Protein AF-A0A2W0DSQ8-F1 (afdb_monomer_lite)

Secondary structure (DSSP, 8-state):
-HHHHHHHHHHHGGGHHHHHHHHHHHHTT--HHHHHHTTSS-HHHHHHHHHTS-TTSHHHHHTSSS---HHHHHHHHHHHHHHHHHHHHHHHH-SSPPPPPPPPPPP-PPPPHHHHHHHHHHHHHHHHHHHHHHHHHS--

pLDDT: mean 83.7, std 10.72, range [45.75, 95.38]

Foldseek 3Di:
DVVLVVLLCVQLPPNSVQLQQQLVVPVPPDRVPVCSVVPVDDSVVVNVSSVPGPCPGSSNCVVDPDVDDPVNVVVQVVVQVVLQVVLVVCCVPDPDRDDRDDGDDDDDDPQDPVNVVVVVVVVVVVVVVVVVVVVVVVPD

Structure (mmCIF, N/CA/C/O backbone):
data_AF-A0A2W0DSQ8-F1
#
_entry.id   AF-A0A2W0DSQ8-F1
#
loop_
_atom_site.group_PDB
_atom_site.id
_atom_site.type_symbol
_atom_site.label_atom_id
_atom_site.label_alt_id
_atom_site.label_comp_id
_atom_site.label_asym_id
_atom_site.label_entity_id
_atom_site.label_seq_id
_atom_site.pdbx_PDB_ins_code
_atom_site.Cartn_x
_atom_site.Cartn_y
_atom_site.Cartn_z
_atom_site.occupancy
_atom_site.B_iso_or_equiv
_atom_site.auth_seq_id
_atom_site.auth_comp_id
_atom_site.auth_asym_id
_atom_site.auth_atom_id
_atom_site.pdbx_PDB_model_num
ATOM 1 N N . MET A 1 1 ? -18.255 6.215 26.483 1.00 65.00 1 MET A N 1
ATOM 2 C CA . MET A 1 1 ? -18.147 5.595 25.143 1.00 65.00 1 MET A CA 1
ATOM 3 C C . MET A 1 1 ? -17.942 6.624 24.035 1.00 65.00 1 MET A C 1
ATOM 5 O O . MET A 1 1 ? -17.004 6.435 23.278 1.00 65.00 1 MET A O 1
ATOM 9 N N . GLN A 1 2 ? -18.728 7.709 23.969 1.00 76.94 2 GLN A N 1
ATOM 10 C CA . GLN A 1 2 ? -18.658 8.741 22.910 1.00 76.94 2 GLN A CA 1
ATOM 11 C C . GLN A 1 2 ? -17.234 9.225 22.565 1.00 76.94 2 GLN A C 1
ATOM 13 O O . GLN A 1 2 ? -16.813 9.084 21.426 1.00 76.94 2 GLN A O 1
ATOM 18 N N . VAL A 1 3 ? -16.441 9.637 23.562 1.00 83.50 3 VAL A N 1
ATOM 19 C CA . VAL A 1 3 ? -15.061 10.134 23.354 1.00 83.50 3 VAL A CA 1
ATOM 20 C C . VAL A 1 3 ? -14.130 9.101 22.692 1.00 83.50 3 VAL A C 1
ATOM 22 O O . VAL A 1 3 ? -13.237 9.457 21.930 1.00 83.50 3 VAL A O 1
ATOM 25 N N . ARG A 1 4 ? -14.321 7.802 22.966 1.00 82.38 4 ARG A N 1
ATOM 26 C CA . ARG A 1 4 ? -13.503 6.740 22.353 1.00 82.38 4 ARG A CA 1
ATOM 27 C C . ARG A 1 4 ? -13.918 6.481 20.906 1.00 82.38 4 ARG A C 1
ATOM 29 O O . ARG A 1 4 ? -13.054 6.296 20.061 1.00 82.38 4 ARG A O 1
ATOM 36 N N . ALA A 1 5 ? -15.216 6.511 20.611 1.00 81.12 5 ALA A N 1
ATOM 37 C CA . ALA A 1 5 ? -15.705 6.375 19.240 1.00 81.12 5 ALA A CA 1
ATOM 38 C C . ALA A 1 5 ? -15.229 7.539 18.350 1.00 81.12 5 ALA A C 1
ATOM 40 O O . ALA A 1 5 ? -14.793 7.310 17.226 1.00 81.12 5 ALA A O 1
ATOM 41 N N . GLU A 1 6 ? -15.217 8.766 18.875 1.00 84.44 6 GLU A N 1
ATOM 42 C CA . GLU A 1 6 ? -14.674 9.942 18.178 1.00 84.44 6 GLU A CA 1
ATOM 43 C C . GLU A 1 6 ? -13.164 9.833 17.932 1.00 84.44 6 GLU A C 1
ATOM 45 O O . GLU A 1 6 ? -12.695 10.086 16.827 1.00 84.44 6 GLU A O 1
ATOM 50 N N . ALA A 1 7 ? -12.390 9.394 18.927 1.00 82.88 7 ALA A N 1
ATOM 51 C CA . ALA A 1 7 ? -10.954 9.178 18.752 1.00 82.88 7 ALA A CA 1
ATOM 52 C C . ALA A 1 7 ? -10.641 8.051 17.748 1.00 82.88 7 ALA A C 1
ATOM 54 O O . ALA A 1 7 ? -9.634 8.107 17.047 1.00 82.88 7 ALA A O 1
ATOM 55 N N . MET A 1 8 ? -11.505 7.038 17.659 1.00 84.06 8 MET A N 1
ATOM 56 C CA . MET A 1 8 ? -11.415 5.978 16.655 1.00 84.06 8 MET A CA 1
ATOM 57 C C . MET A 1 8 ? -11.737 6.495 15.247 1.00 84.06 8 MET A C 1
ATOM 59 O O . MET A 1 8 ? -11.029 6.147 14.307 1.00 84.06 8 MET A O 1
ATOM 63 N N . LEU A 1 9 ? -12.752 7.355 15.100 1.00 83.81 9 LEU A N 1
ATOM 64 C CA . LEU A 1 9 ? -13.038 8.076 13.851 1.00 83.81 9 LEU A CA 1
ATOM 65 C C . LEU A 1 9 ? -11.853 8.947 13.425 1.00 83.81 9 LEU A C 1
ATOM 67 O O . LEU A 1 9 ? -11.463 8.911 12.269 1.00 83.81 9 LEU A O 1
ATOM 71 N N . GLN A 1 10 ? -11.220 9.665 14.354 1.00 86.38 10 GLN A N 1
ATOM 72 C CA . GLN A 1 10 ? -10.022 10.454 14.044 1.00 86.38 10 GLN A CA 1
ATOM 73 C C . GLN A 1 10 ? -8.821 9.600 13.621 1.00 86.38 10 GLN A C 1
ATOM 75 O O . GLN A 1 10 ? -7.961 10.085 12.893 1.00 86.38 10 GLN A O 1
ATOM 80 N N . LEU A 1 11 ? -8.721 8.360 14.107 1.00 85.31 11 LEU A N 1
ATOM 81 C CA . LEU A 1 11 ? -7.595 7.479 13.802 1.00 85.31 11 LEU A CA 1
ATOM 82 C C . LEU A 1 11 ? -7.767 6.740 12.470 1.00 85.31 11 LEU A C 1
ATOM 84 O O . LEU A 1 11 ? -6.794 6.586 11.741 1.00 85.31 11 LEU A O 1
ATOM 88 N N . LEU A 1 12 ? -8.974 6.246 12.188 1.00 85.62 12 LEU A N 1
ATOM 89 C CA . LEU A 1 12 ? -9.263 5.425 11.006 1.00 85.62 12 LEU A CA 1
ATOM 90 C C . LEU A 1 12 ? -9.887 6.226 9.852 1.00 85.62 12 LEU A C 1
ATOM 92 O O . LEU A 1 12 ? -9.930 5.729 8.728 1.00 85.62 12 LEU A O 1
ATOM 96 N N . GLY A 1 13 ? -10.371 7.441 10.124 1.00 85.69 13 GLY A N 1
ATOM 97 C CA . GLY A 1 13 ? -11.021 8.312 9.149 1.00 85.69 13 GLY A CA 1
ATOM 98 C C . GLY A 1 13 ? -12.243 7.662 8.503 1.00 85.69 13 GLY A C 1
ATOM 99 O O . GLY A 1 13 ? -12.986 6.911 9.142 1.00 85.69 13 GLY A O 1
ATOM 100 N N . ASP A 1 14 ? -12.399 7.911 7.205 1.00 83.56 14 ASP A N 1
ATOM 101 C CA . ASP A 1 14 ? -13.461 7.337 6.372 1.00 83.56 14 ASP A CA 1
ATOM 102 C C . ASP A 1 14 ? -13.264 5.829 6.113 1.00 83.56 14 ASP A C 1
ATOM 104 O O . ASP A 1 14 ? -14.167 5.135 5.644 1.00 83.56 14 ASP A O 1
ATOM 108 N N . HIS A 1 15 ? -12.108 5.275 6.495 1.00 85.81 15 HIS A N 1
ATOM 109 C CA . HIS A 1 15 ? -11.729 3.881 6.272 1.00 85.81 15 HIS A CA 1
ATOM 110 C C . HIS A 1 15 ? -11.939 2.996 7.512 1.00 85.81 15 HIS A C 1
ATOM 112 O O . HIS A 1 15 ? -11.207 2.025 7.721 1.00 85.81 15 HIS A O 1
ATOM 118 N N . GLN A 1 16 ? -12.963 3.277 8.328 1.00 85.50 16 GLN A N 1
ATOM 119 C CA . GLN A 1 16 ? -13.272 2.480 9.525 1.00 85.50 16 GLN A CA 1
ATOM 120 C C . GLN A 1 16 ? -13.519 0.996 9.233 1.00 85.50 16 GLN A C 1
ATOM 122 O O . GLN A 1 16 ? -12.946 0.148 9.912 1.00 85.50 16 GLN A O 1
ATOM 127 N N . GLY A 1 17 ? -14.338 0.672 8.228 1.00 86.12 17 GLY A N 1
ATOM 128 C CA . GLY A 1 17 ? -14.626 -0.722 7.862 1.00 86.12 17 GLY A CA 1
ATOM 129 C C . GLY A 1 17 ? -13.365 -1.495 7.445 1.00 86.12 17 GLY A C 1
ATOM 130 O O . GLY A 1 17 ? -13.072 -2.543 8.023 1.00 86.12 17 GLY A O 1
ATOM 131 N N . PRO A 1 18 ? -12.569 -0.970 6.494 1.00 89.50 18 PRO A N 1
ATOM 132 C CA . PRO A 1 18 ? -11.279 -1.556 6.133 1.00 89.50 18 PRO A CA 1
ATOM 133 C C . PRO A 1 18 ? -10.279 -1.631 7.298 1.00 89.50 18 PRO A C 1
ATOM 135 O O . PRO A 1 18 ? -9.536 -2.607 7.403 1.00 89.50 18 PRO A O 1
ATOM 138 N N . GLY A 1 19 ? -10.273 -0.632 8.185 1.00 90.56 19 GLY A N 1
ATOM 139 C CA . GLY A 1 19 ? -9.448 -0.598 9.395 1.00 90.56 19 GLY A CA 1
ATOM 140 C C . GLY A 1 19 ? -9.781 -1.712 10.381 1.00 90.56 19 GLY A C 1
ATOM 141 O O . GLY A 1 19 ? -8.879 -2.391 10.868 1.00 90.56 19 GLY A O 1
ATOM 142 N N . ASP A 1 20 ? -11.069 -1.948 10.624 1.00 90.88 20 ASP A N 1
ATOM 143 C CA . ASP A 1 20 ? -11.544 -3.042 11.472 1.00 90.88 20 ASP A CA 1
ATOM 144 C C . ASP A 1 20 ? -11.144 -4.405 10.900 1.00 90.88 20 ASP A C 1
ATOM 146 O O . ASP A 1 20 ? -10.455 -5.187 11.558 1.00 90.88 20 ASP A O 1
ATOM 150 N N . ALA A 1 21 ? -11.455 -4.640 9.623 1.00 91.00 21 ALA A N 1
ATOM 151 C CA . ALA A 1 21 ? -11.089 -5.878 8.943 1.00 91.00 21 ALA A CA 1
ATOM 152 C C . ALA A 1 21 ? -9.574 -6.150 9.009 1.00 91.00 21 ALA A C 1
ATOM 154 O O . ALA A 1 21 ? -9.159 -7.279 9.271 1.00 91.00 21 ALA A O 1
ATOM 155 N N . ALA A 1 22 ? -8.748 -5.115 8.820 1.00 93.06 22 ALA A N 1
ATOM 156 C CA . ALA A 1 22 ? -7.295 -5.215 8.904 1.00 93.06 22 ALA A CA 1
ATOM 157 C C . ALA A 1 22 ? -6.796 -5.549 10.318 1.00 93.06 22 ALA A C 1
ATOM 159 O O . ALA A 1 22 ? -5.895 -6.379 10.473 1.00 93.06 22 ALA A O 1
ATOM 160 N N . LEU A 1 23 ? -7.367 -4.923 11.351 1.00 94.38 23 LEU A N 1
ATOM 161 C CA . LEU A 1 23 ? -7.009 -5.191 12.743 1.00 94.38 23 LEU A CA 1
ATOM 162 C C . LEU A 1 23 ? -7.404 -6.613 13.151 1.00 94.38 23 LEU A C 1
ATOM 164 O O . LEU A 1 23 ? -6.585 -7.322 13.738 1.00 94.38 23 LEU A O 1
ATOM 168 N N . GLN A 1 24 ? -8.613 -7.051 12.793 1.00 92.81 24 GLN A N 1
ATOM 169 C CA . GLN A 1 24 ? -9.082 -8.407 13.077 1.00 92.81 24 GLN A CA 1
ATOM 170 C C . GLN A 1 24 ? -8.243 -9.457 12.347 1.00 92.81 24 GLN A C 1
ATOM 172 O O . GLN A 1 24 ? -7.812 -10.424 12.968 1.00 92.81 24 GLN A O 1
ATOM 177 N N . SER A 1 25 ? -7.946 -9.269 11.057 1.00 94.06 25 SER A N 1
ATOM 178 C CA . SER A 1 25 ? -7.171 -10.256 10.296 1.00 94.06 25 SER A CA 1
ATOM 179 C C . SER A 1 25 ? -5.722 -10.374 10.773 1.00 94.06 25 SER A C 1
ATOM 181 O O . SER A 1 25 ? -5.160 -11.464 10.757 1.00 94.06 25 SER A O 1
ATOM 183 N N . THR A 1 26 ? -5.108 -9.255 11.173 1.00 94.94 26 THR A N 1
ATOM 184 C CA . THR A 1 26 ? -3.680 -9.198 11.537 1.00 94.94 26 THR A CA 1
ATOM 185 C C . THR A 1 26 ? -3.434 -9.680 12.961 1.00 94.94 26 THR A C 1
ATOM 187 O O . THR A 1 26 ? -2.437 -10.349 13.224 1.00 94.94 26 THR A O 1
ATOM 190 N N . TYR A 1 27 ? -4.330 -9.338 13.888 1.00 95.06 27 TYR A N 1
ATOM 191 C CA . TYR A 1 27 ? -4.138 -9.605 15.312 1.00 95.06 27 TYR A CA 1
ATOM 192 C C . TYR A 1 27 ? -4.980 -10.770 15.843 1.00 95.06 27 TYR A C 1
ATOM 194 O O . TYR A 1 27 ? -4.884 -11.069 17.034 1.00 95.06 27 TYR A O 1
ATOM 202 N N . ALA A 1 28 ? -5.749 -11.467 14.997 1.00 91.44 28 ALA A N 1
ATOM 203 C CA . ALA A 1 28 ? -6.481 -12.672 15.389 1.00 91.44 28 ALA A CA 1
ATOM 204 C C . ALA A 1 28 ? -5.580 -13.667 16.158 1.00 91.44 28 ALA A C 1
ATOM 206 O O . ALA A 1 28 ? -4.437 -13.908 15.763 1.00 91.44 28 ALA A O 1
ATOM 207 N N . PRO A 1 29 ? -6.073 -14.267 17.261 1.00 92.69 29 PRO A N 1
ATOM 208 C CA . PRO A 1 29 ? -7.457 -14.244 17.754 1.00 92.69 29 PRO A CA 1
ATOM 209 C C . PRO A 1 29 ? -7.808 -13.039 18.650 1.00 92.69 29 PRO A C 1
ATOM 211 O O . PRO A 1 29 ? -8.885 -13.013 19.243 1.00 92.69 29 PRO A O 1
ATOM 214 N N . ARG A 1 30 ? -6.906 -12.066 18.809 1.00 93.12 30 ARG A N 1
ATOM 215 C CA . ARG A 1 30 ? -7.159 -10.849 19.587 1.00 93.12 30 ARG A CA 1
ATOM 216 C C . ARG A 1 30 ? -8.135 -9.936 18.843 1.00 93.12 30 ARG A C 1
ATOM 218 O O . ARG A 1 30 ? -8.066 -9.834 17.623 1.00 93.12 30 ARG A O 1
ATOM 225 N N . ASP A 1 31 ? -8.970 -9.217 19.593 1.00 93.38 31 ASP A N 1
ATOM 226 C CA . ASP A 1 31 ? -9.840 -8.153 19.077 1.00 93.38 31 ASP A CA 1
ATOM 227 C C . ASP A 1 31 ? -9.409 -6.790 19.661 1.00 93.38 31 ASP A C 1
ATOM 229 O O . ASP A 1 31 ? -9.871 -6.383 20.736 1.00 93.38 31 ASP A O 1
ATOM 233 N N . PRO A 1 32 ? -8.483 -6.077 18.987 1.00 93.88 32 PRO A N 1
ATOM 234 C CA . PRO A 1 32 ? -7.989 -4.785 19.454 1.00 93.88 32 PRO A CA 1
ATOM 235 C C . PRO A 1 32 ? -9.081 -3.718 19.577 1.00 93.88 32 PRO A C 1
ATOM 237 O O . PRO A 1 32 ? -8.994 -2.846 20.445 1.00 93.88 32 PRO A O 1
ATOM 240 N N . LEU A 1 33 ? -10.105 -3.773 18.724 1.00 91.75 33 LEU A N 1
ATOM 241 C CA . LEU A 1 33 ? -11.186 -2.793 18.712 1.00 91.75 33 LEU A CA 1
ATOM 242 C C . LEU A 1 33 ? -12.112 -2.994 19.904 1.00 91.75 33 LEU A C 1
ATOM 244 O O . LEU A 1 33 ? -12.383 -2.033 20.629 1.00 91.75 33 LEU A O 1
ATOM 248 N N . ALA A 1 34 ? -12.514 -4.233 20.190 1.00 92.31 34 ALA A N 1
ATOM 249 C CA . ALA A 1 34 ? -13.259 -4.530 21.407 1.00 92.31 34 ALA A CA 1
ATOM 250 C C . ALA A 1 34 ? -12.455 -4.168 22.661 1.00 92.31 34 ALA A C 1
ATOM 252 O O . ALA A 1 34 ? -13.000 -3.555 23.580 1.00 92.31 34 ALA A O 1
ATOM 253 N N . GLU A 1 35 ? -11.155 -4.474 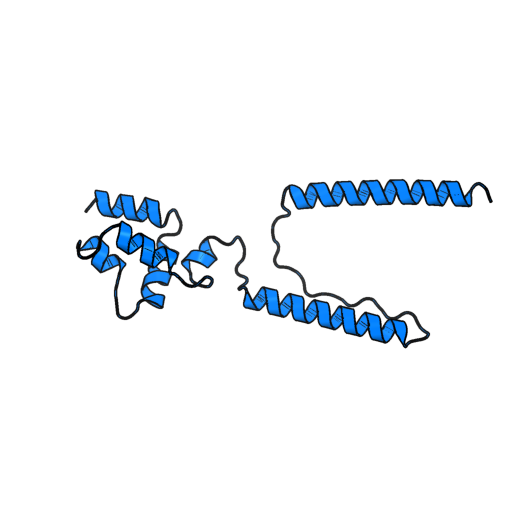22.707 1.00 94.38 35 GLU A N 1
ATOM 254 C CA . GLU A 1 35 ? -10.290 -4.079 23.825 1.00 94.38 35 GLU A CA 1
ATOM 255 C C . GLU A 1 35 ? -10.237 -2.558 24.016 1.00 94.38 35 GLU A C 1
ATOM 257 O O . GLU A 1 35 ? -10.272 -2.071 25.152 1.00 94.38 35 GLU A O 1
ATOM 262 N N . TYR A 1 36 ? -10.179 -1.793 22.925 1.00 93.81 36 TYR A N 1
ATOM 263 C CA . TYR A 1 36 ? -10.194 -0.336 22.977 1.00 93.81 36 TYR A CA 1
ATOM 264 C C . TYR A 1 36 ? -11.545 0.201 23.458 1.00 93.81 36 TYR A C 1
ATOM 266 O O . TYR A 1 36 ? -11.585 1.057 24.346 1.00 93.81 36 TYR A O 1
ATOM 274 N N . LEU A 1 37 ? -12.657 -0.321 22.938 1.00 90.88 37 LEU A N 1
ATOM 275 C CA . LEU A 1 37 ? -14.006 0.094 23.331 1.00 90.88 37 LEU A CA 1
ATOM 276 C C . LEU A 1 37 ? -14.315 -0.255 24.794 1.00 90.88 37 LEU A C 1
ATOM 278 O O . LEU A 1 37 ? -14.943 0.538 25.498 1.00 90.88 37 LEU A O 1
ATOM 282 N N . GLN A 1 38 ? -13.807 -1.390 25.277 1.00 93.19 38 GLN A N 1
ATOM 283 C CA . GLN A 1 38 ? -13.906 -1.823 26.675 1.00 93.19 38 GLN A CA 1
ATOM 284 C C . GLN A 1 38 ? -12.947 -1.085 27.615 1.00 93.19 38 GLN A C 1
ATOM 286 O O . GLN A 1 38 ? -13.033 -1.235 28.831 1.00 93.19 38 GLN A O 1
ATOM 291 N N . GLY A 1 39 ? -12.018 -0.295 27.080 1.00 92.25 39 GLY A N 1
ATOM 292 C CA . GLY A 1 39 ? -11.082 0.475 27.887 1.00 92.25 39 GLY A CA 1
ATOM 293 C C . GLY A 1 39 ? -9.807 -0.243 28.307 1.00 92.25 39 GLY A C 1
ATOM 294 O O . GLY A 1 39 ? -9.024 0.345 29.049 1.00 92.25 39 GLY A O 1
ATOM 295 N N . ARG A 1 40 ? -9.569 -1.461 27.812 1.00 94.81 40 ARG A N 1
ATOM 296 C CA . ARG A 1 40 ? -8.385 -2.272 28.136 1.00 94.81 40 ARG A CA 1
ATOM 297 C C . ARG A 1 40 ? -7.110 -1.737 27.493 1.00 94.81 40 ARG A C 1
ATOM 299 O O . ARG A 1 40 ? -6.037 -1.894 28.064 1.00 94.81 40 ARG A O 1
ATOM 306 N N . ILE A 1 41 ? -7.235 -1.077 26.341 1.00 94.75 41 ILE A N 1
ATOM 307 C CA . ILE A 1 41 ? -6.131 -0.366 25.691 1.00 94.75 41 ILE A CA 1
ATOM 308 C C . ILE A 1 41 ? -6.449 1.120 25.497 1.00 94.75 41 ILE A C 1
ATOM 310 O O . ILE A 1 41 ? -7.606 1.549 25.425 1.00 94.75 41 ILE A O 1
ATOM 314 N N . SER A 1 42 ? -5.394 1.925 25.457 1.00 94.00 42 SER A N 1
ATOM 315 C CA . SER A 1 42 ? -5.432 3.370 25.235 1.00 94.00 42 SER A CA 1
ATOM 316 C C . SER A 1 42 ? -5.424 3.721 23.746 1.00 94.00 42 SER A C 1
ATOM 318 O O . SER A 1 42 ? -5.025 2.917 22.907 1.00 94.00 42 SER A O 1
ATOM 320 N N . THR A 1 43 ? -5.787 4.962 23.411 1.00 93.00 43 THR A N 1
ATOM 321 C CA . THR A 1 43 ? -5.747 5.455 22.022 1.00 93.00 43 THR A CA 1
ATOM 322 C C . THR A 1 43 ? -4.331 5.407 21.439 1.00 93.00 43 THR A C 1
ATOM 324 O O . THR A 1 43 ? -4.163 5.100 20.266 1.00 93.00 43 THR A O 1
ATOM 327 N N . ARG A 1 44 ? -3.293 5.644 22.259 1.00 93.69 44 ARG A N 1
ATOM 328 C CA . ARG A 1 44 ? -1.889 5.530 21.826 1.00 93.69 44 ARG A CA 1
ATOM 329 C C . ARG A 1 44 ? -1.519 4.093 21.466 1.00 93.69 44 ARG A C 1
ATOM 331 O O . ARG A 1 44 ? -0.845 3.877 20.472 1.00 93.69 44 ARG A O 1
ATOM 338 N N . GLN A 1 45 ? -1.987 3.119 22.247 1.00 95.19 45 GLN A N 1
ATOM 339 C CA . GLN A 1 45 ? -1.774 1.703 21.940 1.00 95.19 45 GLN A CA 1
ATOM 340 C C . GLN A 1 45 ? -2.525 1.287 20.676 1.00 95.19 45 GLN A C 1
ATOM 342 O O . GLN A 1 45 ? -1.953 0.587 19.852 1.00 95.19 45 GLN A O 1
ATOM 347 N N . LEU A 1 46 ? -3.769 1.748 20.497 1.00 94.06 46 LEU A N 1
ATOM 348 C CA . LEU A 1 46 ? -4.516 1.488 19.266 1.00 94.06 46 LEU A CA 1
ATOM 349 C C . LEU A 1 46 ? -3.800 2.085 18.044 1.00 94.06 46 LEU A C 1
ATOM 351 O O . LEU A 1 46 ? -3.666 1.400 17.038 1.00 94.06 46 LEU A O 1
ATOM 355 N N . ARG A 1 47 ? -3.271 3.312 18.151 1.00 93.75 47 ARG A N 1
ATOM 356 C CA . ARG A 1 47 ? -2.478 3.942 17.085 1.00 93.75 47 ARG A CA 1
ATOM 357 C C . ARG A 1 47 ? -1.276 3.089 16.678 1.00 93.75 47 ARG A C 1
ATOM 359 O O . ARG A 1 47 ? -1.110 2.839 15.495 1.00 93.75 47 ARG A O 1
ATOM 366 N N . VAL A 1 48 ? -0.497 2.594 17.640 1.00 95.38 48 VAL A N 1
ATOM 367 C CA . VAL A 1 48 ? 0.664 1.731 17.351 1.00 95.38 48 VAL A CA 1
ATOM 368 C C . VAL A 1 48 ? 0.253 0.451 16.613 1.00 95.38 48 VAL A C 1
ATOM 370 O O . VAL A 1 48 ? 0.974 -0.006 15.733 1.00 95.38 48 VAL A O 1
ATOM 373 N N . LEU A 1 49 ? -0.908 -0.125 16.939 1.00 95.00 49 LEU A N 1
ATOM 374 C CA . LEU A 1 49 ? -1.419 -1.302 16.226 1.00 95.00 49 LEU A CA 1
ATOM 375 C C . LEU A 1 49 ? -1.847 -0.968 14.792 1.00 95.00 49 LEU A C 1
ATOM 377 O O . LEU A 1 49 ? -1.614 -1.765 13.893 1.00 95.00 49 LEU A O 1
ATOM 381 N N . VAL A 1 50 ? -2.442 0.205 14.566 1.00 92.00 50 VAL A N 1
ATOM 382 C CA . VAL A 1 50 ? -2.802 0.667 13.215 1.00 92.00 50 VAL A CA 1
ATOM 383 C C . VAL A 1 50 ? -1.551 0.956 12.381 1.00 92.00 50 VAL A C 1
ATOM 385 O O . VAL A 1 50 ? -1.464 0.522 11.237 1.00 92.00 50 VAL A O 1
ATOM 388 N N . GLU A 1 51 ? -0.550 1.622 12.957 1.00 90.81 51 GLU A N 1
ATOM 389 C CA . GLU A 1 51 ? 0.740 1.888 12.302 1.00 90.81 51 GLU A CA 1
ATOM 390 C C . GLU A 1 51 ? 1.509 0.595 11.987 1.00 90.81 51 GLU A C 1
ATOM 392 O O . GLU A 1 51 ? 2.227 0.525 10.994 1.00 90.81 51 GLU A O 1
ATOM 397 N N . GLY A 1 52 ? 1.336 -0.443 12.810 1.00 91.88 52 GLY A N 1
ATOM 398 C CA . GLY A 1 52 ? 1.929 -1.764 12.611 1.00 91.88 52 GLY A CA 1
ATOM 399 C C . GLY A 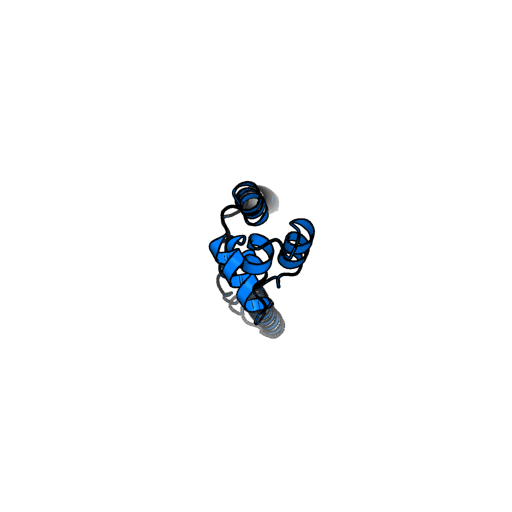1 52 ? 1.189 -2.666 11.618 1.00 91.88 52 GLY A C 1
ATOM 400 O O . GLY A 1 52 ? 1.591 -3.821 11.457 1.00 91.88 52 GLY A O 1
ATOM 401 N N . LEU A 1 53 ? 0.113 -2.195 10.977 1.00 91.31 53 LEU A N 1
ATOM 402 C CA . LEU A 1 53 ? -0.604 -2.987 9.980 1.00 91.31 53 LEU A CA 1
ATOM 403 C C . LEU A 1 53 ? 0.279 -3.252 8.747 1.00 91.31 53 LEU A C 1
ATOM 405 O O . LEU A 1 53 ? 0.949 -2.334 8.268 1.00 91.31 53 LEU A O 1
ATOM 409 N N . PRO A 1 54 ? 0.243 -4.472 8.173 1.00 89.75 54 PRO A N 1
ATOM 410 C CA . PRO A 1 54 ? 0.948 -4.777 6.931 1.00 89.75 54 PRO A CA 1
ATOM 411 C C . PRO A 1 54 ? 0.542 -3.820 5.809 1.00 89.75 54 PRO A C 1
ATOM 413 O O . PRO A 1 54 ? -0.639 -3.494 5.692 1.00 89.75 54 PRO A O 1
ATOM 416 N N . THR A 1 55 ? 1.476 -3.441 4.937 1.00 83.50 55 THR A N 1
ATOM 417 C CA . THR A 1 55 ? 1.228 -2.524 3.803 1.00 83.50 55 THR A CA 1
ATOM 418 C C . THR A 1 55 ? 0.143 -3.024 2.839 1.00 83.50 55 THR A C 1
ATOM 420 O O . THR A 1 55 ? -0.542 -2.225 2.206 1.00 83.50 55 THR A O 1
ATOM 423 N N . ASP A 1 56 ? -0.087 -4.340 2.778 1.00 81.50 56 ASP A N 1
ATOM 424 C CA . ASP A 1 56 ? -1.194 -4.982 2.047 1.00 81.50 56 ASP A CA 1
ATOM 425 C C . ASP A 1 56 ? -2.403 -5.322 2.946 1.00 81.50 56 ASP A C 1
ATOM 427 O O . ASP A 1 56 ? -3.162 -6.261 2.709 1.00 81.50 56 ASP A O 1
ATOM 431 N N . SER A 1 57 ? -2.607 -4.602 4.043 1.00 88.00 57 SER A N 1
ATOM 432 C CA . SER A 1 57 ? -3.836 -4.735 4.828 1.00 88.00 57 SER A CA 1
ATOM 433 C C . SER A 1 57 ? -5.007 -4.033 4.135 1.00 88.00 57 SER A C 1
ATOM 435 O O . SER A 1 57 ? -4.824 -3.140 3.306 1.00 88.00 57 SER A O 1
ATOM 437 N N . ALA A 1 58 ? -6.239 -4.416 4.488 1.00 86.75 58 ALA A N 1
ATOM 438 C CA . ALA A 1 58 ? -7.439 -3.775 3.947 1.00 86.75 58 ALA A CA 1
ATOM 439 C C . ALA A 1 58 ? -7.447 -2.255 4.197 1.00 86.75 58 ALA A C 1
ATOM 441 O O . ALA A 1 58 ? -7.871 -1.500 3.329 1.00 86.75 58 ALA A O 1
ATOM 442 N N . PHE A 1 59 ? -6.905 -1.814 5.336 1.00 88.38 59 PHE A N 1
ATOM 443 C CA . PHE A 1 59 ? -6.749 -0.405 5.687 1.00 88.38 59 PHE A CA 1
ATOM 444 C C . PHE A 1 59 ? -5.856 0.355 4.699 1.00 88.38 59 PHE A C 1
ATOM 446 O O . PHE A 1 59 ? -6.268 1.381 4.164 1.00 88.38 59 PHE A O 1
ATOM 453 N N . HIS A 1 60 ? -4.662 -0.169 4.411 1.00 83.69 60 HIS A N 1
ATOM 454 C CA . HIS A 1 60 ? -3.718 0.462 3.481 1.00 83.69 60 HIS A CA 1
ATOM 455 C C . HIS A 1 60 ? -4.159 0.353 2.018 1.00 83.69 60 HIS A C 1
ATOM 457 O O . HIS A 1 60 ? -3.849 1.232 1.221 1.00 83.69 60 HIS A O 1
ATOM 463 N N . ARG A 1 61 ? -4.920 -0.685 1.649 1.00 80.19 61 ARG A N 1
ATOM 464 C CA . ARG A 1 61 ? -5.567 -0.752 0.327 1.00 80.19 61 ARG A CA 1
ATOM 465 C C . ARG A 1 61 ? -6.656 0.300 0.160 1.00 80.19 61 ARG A C 1
ATOM 467 O O . ARG A 1 61 ? -6.757 0.881 -0.904 1.00 80.19 61 ARG A O 1
ATOM 474 N N . ALA A 1 62 ? -7.431 0.578 1.206 1.00 83.62 62 ALA A N 1
ATOM 475 C CA . ALA A 1 62 ? -8.489 1.583 1.133 1.00 83.62 62 ALA A CA 1
ATOM 476 C C . ALA A 1 62 ? -7.959 3.020 0.967 1.00 83.62 62 ALA A C 1
ATOM 478 O O . ALA A 1 62 ? -8.697 3.870 0.485 1.00 83.62 62 ALA A O 1
ATOM 479 N N . HIS A 1 63 ? -6.701 3.271 1.347 1.00 78.00 63 HIS A N 1
ATOM 480 C CA . HIS A 1 63 ? -6.005 4.543 1.116 1.00 78.00 63 HIS A CA 1
ATOM 481 C C . HIS A 1 63 ? -5.288 4.612 -0.238 1.00 78.00 63 HIS A C 1
ATOM 483 O O . HIS A 1 63 ? -4.750 5.659 -0.585 1.00 78.00 63 HIS A O 1
ATOM 489 N N . ARG A 1 64 ? -5.218 3.503 -0.984 1.00 74.06 64 ARG A N 1
ATOM 490 C CA . ARG A 1 64 ? -4.672 3.504 -2.338 1.00 74.06 64 ARG A CA 1
ATOM 491 C C . ARG A 1 64 ? -5.789 3.816 -3.321 1.00 74.06 64 ARG A C 1
ATOM 493 O O . ARG A 1 64 ? -6.860 3.225 -3.251 1.00 74.06 64 ARG A O 1
ATOM 500 N N . ASP A 1 65 ? -5.470 4.623 -4.324 1.00 67.94 65 ASP A N 1
ATOM 501 C CA . ASP A 1 65 ? -6.348 4.860 -5.478 1.00 67.94 65 ASP A CA 1
ATOM 502 C C . ASP A 1 65 ? -6.415 3.651 -6.436 1.00 67.94 65 ASP A C 1
ATOM 504 O O . ASP A 1 65 ? -6.992 3.724 -7.519 1.00 67.94 65 ASP A O 1
ATOM 508 N N . THR A 1 66 ? -5.793 2.524 -6.070 1.00 71.19 66 THR A N 1
ATOM 509 C CA . THR A 1 66 ? -5.678 1.323 -6.899 1.00 71.19 66 THR A CA 1
ATOM 510 C C . THR A 1 66 ? -5.770 0.047 -6.069 1.00 71.19 66 THR A C 1
ATOM 512 O O . THR A 1 66 ? -5.191 -0.062 -4.987 1.00 71.19 66 THR A O 1
ATOM 515 N N . ASP A 1 67 ? -6.442 -0.959 -6.630 1.00 73.31 67 ASP A N 1
ATOM 516 C CA . ASP A 1 67 ? -6.555 -2.304 -6.056 1.00 73.31 67 ASP A CA 1
ATOM 517 C C . ASP A 1 67 ? -5.279 -3.147 -6.228 1.00 73.31 67 ASP A C 1
ATOM 519 O O . ASP A 1 67 ? -5.190 -4.261 -5.704 1.00 73.31 67 ASP A O 1
ATOM 523 N N . TRP A 1 68 ? -4.289 -2.646 -6.975 1.00 77.06 68 TRP A N 1
ATOM 524 C CA . TRP A 1 68 ? -3.045 -3.369 -7.217 1.00 77.06 68 TRP A CA 1
ATOM 525 C C . TRP A 1 68 ? -2.196 -3.459 -5.955 1.00 77.06 68 TRP A C 1
ATOM 527 O O . TRP A 1 68 ? -1.876 -2.459 -5.301 1.00 77.06 68 TRP A O 1
ATOM 537 N N . ARG A 1 69 ? -1.766 -4.682 -5.655 1.00 77.50 69 ARG A N 1
ATOM 538 C CA . ARG A 1 69 ? -0.793 -4.964 -4.607 1.00 77.50 69 ARG A CA 1
ATOM 539 C C . ARG A 1 69 ? 0.607 -4.652 -5.102 1.00 77.50 69 ARG A C 1
A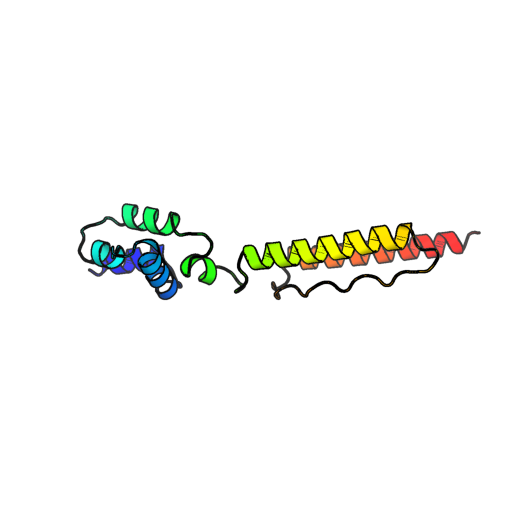TOM 541 O O . ARG A 1 69 ? 0.886 -4.656 -6.298 1.00 77.50 69 ARG A O 1
ATOM 548 N N . ASP A 1 70 ? 1.530 -4.485 -4.168 1.00 78.06 70 ASP A N 1
ATOM 549 C CA . ASP A 1 70 ? 2.939 -4.236 -4.482 1.00 78.06 70 ASP A CA 1
ATOM 550 C C . ASP A 1 70 ? 3.525 -5.398 -5.306 1.00 78.06 70 ASP A C 1
ATOM 552 O O . ASP A 1 70 ? 4.316 -5.190 -6.222 1.00 78.06 70 ASP A O 1
ATOM 556 N N . SER A 1 71 ? 3.065 -6.629 -5.055 1.00 81.75 71 SER A N 1
ATOM 557 C CA . SER A 1 71 ? 3.402 -7.795 -5.877 1.00 81.75 71 SER A CA 1
ATOM 558 C C . SER A 1 71 ? 2.929 -7.663 -7.322 1.00 81.75 71 SER A C 1
ATOM 560 O O . SER A 1 71 ? 3.621 -8.114 -8.229 1.00 81.75 71 SER A O 1
ATOM 562 N N . ASP A 1 72 ? 1.765 -7.057 -7.548 1.00 85.38 72 ASP A N 1
ATOM 563 C CA . ASP A 1 72 ? 1.193 -6.896 -8.886 1.00 85.38 72 ASP A CA 1
ATOM 564 C C . ASP A 1 72 ? 2.017 -5.882 -9.684 1.00 85.38 72 ASP A C 1
ATOM 566 O O . ASP A 1 72 ? 2.384 -6.146 -10.831 1.00 85.38 72 ASP A O 1
ATOM 570 N N . TRP A 1 73 ? 2.420 -4.787 -9.029 1.00 84.00 73 TRP A N 1
ATOM 571 C CA . TRP A 1 73 ? 3.368 -3.813 -9.569 1.00 84.00 73 TRP A CA 1
ATOM 572 C C . TRP A 1 73 ? 4.711 -4.451 -9.926 1.00 84.00 73 TRP A C 1
ATOM 574 O O . TRP A 1 73 ? 5.140 -4.381 -11.078 1.00 84.00 73 TRP A O 1
ATOM 584 N N . ILE A 1 74 ? 5.337 -5.158 -8.980 1.00 87.25 74 ILE A N 1
ATOM 585 C CA . ILE A 1 74 ? 6.636 -5.815 -9.192 1.00 87.25 74 ILE A CA 1
ATOM 586 C C . ILE A 1 74 ? 6.564 -6.832 -10.335 1.00 87.25 74 ILE A C 1
ATOM 588 O O . ILE A 1 74 ? 7.471 -6.900 -11.169 1.00 87.25 74 ILE A O 1
ATOM 592 N N . ASN A 1 75 ? 5.494 -7.627 -10.395 1.00 89.62 75 ASN A N 1
ATOM 593 C CA . ASN A 1 75 ? 5.310 -8.631 -11.439 1.00 89.62 75 ASN A CA 1
ATOM 594 C C . ASN A 1 75 ? 5.165 -7.985 -12.820 1.00 89.62 75 ASN A C 1
ATOM 596 O O . ASN A 1 75 ? 5.774 -8.451 -13.790 1.00 89.62 75 ASN A O 1
ATOM 600 N N . ARG A 1 76 ? 4.389 -6.901 -12.918 1.00 88.81 76 ARG A N 1
ATOM 601 C CA . ARG A 1 76 ? 4.210 -6.152 -14.164 1.00 88.81 76 ARG A CA 1
ATOM 602 C C . ARG A 1 76 ? 5.518 -5.516 -14.633 1.00 88.81 76 ARG A C 1
ATOM 604 O O . ARG A 1 76 ? 5.863 -5.654 -15.811 1.00 88.81 76 ARG A O 1
ATOM 611 N N . ASP A 1 77 ? 6.255 -4.870 -13.737 1.00 89.88 77 ASP A N 1
ATOM 612 C CA . ASP A 1 77 ? 7.522 -4.213 -14.068 1.00 89.88 77 ASP A CA 1
ATOM 613 C C . ASP A 1 77 ? 8.576 -5.232 -14.484 1.00 89.88 77 ASP A C 1
ATOM 615 O O . ASP A 1 77 ? 9.211 -5.082 -15.528 1.00 89.88 77 ASP A O 1
ATOM 619 N N . SER A 1 78 ? 8.689 -6.338 -13.745 1.00 92.88 78 SER A N 1
ATOM 620 C CA . SER A 1 78 ? 9.583 -7.443 -14.097 1.00 92.88 78 SER A CA 1
ATOM 621 C C . SER A 1 78 ? 9.257 -8.004 -15.483 1.00 92.88 78 SER A C 1
ATOM 623 O O . SER A 1 78 ? 10.158 -8.207 -16.299 1.00 92.88 78 SER A O 1
ATOM 625 N N . ASN A 1 79 ? 7.972 -8.210 -15.796 1.00 92.50 79 ASN A N 1
ATOM 626 C CA . ASN A 1 79 ? 7.550 -8.660 -17.123 1.00 92.50 79 ASN A CA 1
ATOM 627 C C . ASN A 1 79 ? 7.930 -7.653 -18.219 1.00 92.50 79 ASN A C 1
ATOM 629 O O . ASN A 1 79 ? 8.453 -8.042 -19.264 1.00 92.50 79 ASN A O 1
ATOM 633 N N . SER A 1 80 ? 7.702 -6.366 -17.962 1.00 91.62 80 SER A N 1
ATOM 634 C CA . SER A 1 80 ? 7.988 -5.278 -18.898 1.00 91.62 80 SER A CA 1
ATOM 635 C C . SER A 1 80 ? 9.487 -5.155 -19.176 1.00 91.62 80 SER A C 1
ATOM 637 O O . SER A 1 80 ? 9.899 -5.139 -20.337 1.00 91.62 80 SER A O 1
ATOM 639 N N . ILE A 1 81 ? 10.319 -5.173 -18.131 1.00 92.62 81 ILE A N 1
ATOM 640 C CA . ILE A 1 81 ? 11.782 -5.119 -18.241 1.00 92.62 81 ILE A CA 1
ATOM 641 C C . ILE A 1 81 ? 12.308 -6.321 -19.026 1.00 92.62 81 ILE A C 1
ATOM 643 O O . ILE A 1 81 ? 13.119 -6.149 -19.934 1.00 92.62 81 ILE A O 1
ATOM 647 N N . LEU A 1 82 ? 11.825 -7.534 -18.739 1.00 95.25 82 LEU A N 1
ATOM 648 C CA . LEU A 1 82 ? 12.252 -8.734 -19.464 1.00 95.25 82 LEU A CA 1
ATOM 649 C C . LEU A 1 82 ? 11.891 -8.671 -20.954 1.00 95.25 82 LEU A C 1
ATOM 651 O O . LEU A 1 82 ? 12.709 -9.049 -21.794 1.00 95.25 82 LEU A O 1
ATOM 655 N N . ARG A 1 83 ? 10.704 -8.158 -21.303 1.00 93.31 83 ARG A N 1
ATOM 656 C CA . ARG A 1 83 ? 10.299 -7.953 -22.704 1.00 93.31 83 ARG A CA 1
ATOM 657 C C . ARG A 1 83 ? 11.195 -6.942 -23.414 1.00 93.31 83 ARG A C 1
ATOM 659 O O . ARG A 1 83 ? 11.612 -7.194 -24.542 1.00 93.31 83 ARG A O 1
ATOM 666 N N . VAL A 1 84 ? 11.518 -5.830 -22.753 1.00 93.44 84 VAL A N 1
ATOM 667 C CA . VAL A 1 84 ? 12.426 -4.808 -23.294 1.00 93.44 84 VAL A CA 1
ATOM 668 C C . VAL A 1 84 ? 13.841 -5.360 -23.453 1.00 93.44 84 VAL A C 1
ATOM 670 O O . VAL A 1 84 ? 14.444 -5.168 -24.503 1.00 93.44 84 VAL A O 1
ATOM 673 N N . LEU A 1 85 ? 14.366 -6.093 -22.469 1.00 94.81 85 LEU A N 1
ATOM 674 C CA . LEU A 1 85 ? 15.685 -6.726 -22.560 1.00 94.81 85 LEU A CA 1
ATOM 675 C C . LEU A 1 85 ? 15.752 -7.727 -23.715 1.00 94.81 85 LEU A C 1
ATOM 677 O O . LEU A 1 85 ? 16.700 -7.691 -24.499 1.00 94.81 85 LEU A O 1
ATOM 681 N N . LEU A 1 86 ? 14.735 -8.583 -23.859 1.00 93.56 86 LEU A N 1
ATOM 682 C CA . LEU A 1 86 ? 14.653 -9.532 -24.967 1.00 93.56 86 LEU A CA 1
ATOM 683 C C . LEU A 1 86 ? 14.622 -8.806 -26.315 1.00 93.56 86 LEU A C 1
ATOM 685 O O . LEU A 1 86 ? 15.360 -9.179 -27.224 1.00 93.56 86 LEU A O 1
ATOM 689 N N . TYR A 1 87 ? 13.819 -7.747 -26.421 1.00 93.31 87 TYR A N 1
ATOM 690 C CA . TYR A 1 87 ? 13.766 -6.899 -27.606 1.00 93.31 87 TYR A CA 1
ATOM 691 C C . TYR A 1 87 ? 15.123 -6.267 -27.928 1.00 93.31 87 TYR A C 1
ATOM 693 O O . TYR A 1 87 ? 15.553 -6.314 -29.077 1.00 93.31 87 TYR A O 1
ATOM 701 N N . THR A 1 88 ? 15.824 -5.721 -26.934 1.00 93.00 88 THR A N 1
ATOM 702 C CA . THR A 1 88 ? 17.142 -5.100 -27.118 1.00 93.00 88 THR A CA 1
ATOM 703 C C . THR A 1 88 ? 18.166 -6.117 -27.615 1.00 93.00 88 THR A C 1
ATOM 705 O O . THR A 1 88 ? 18.878 -5.852 -28.582 1.00 93.00 88 THR A O 1
ATOM 708 N N . VAL A 1 89 ? 18.205 -7.310 -27.012 1.00 94.81 89 VAL A N 1
ATOM 709 C CA . VAL A 1 89 ? 19.106 -8.392 -27.437 1.00 94.81 89 VAL A CA 1
ATOM 710 C C . VAL A 1 89 ? 18.768 -8.867 -28.852 1.00 94.81 89 VAL A C 1
ATOM 712 O O . VAL A 1 89 ? 19.661 -8.987 -29.687 1.00 94.81 89 VAL A O 1
ATOM 715 N N . GLN A 1 90 ? 17.491 -9.101 -29.160 1.00 92.50 90 GLN A N 1
ATOM 716 C CA . GLN A 1 90 ? 17.064 -9.522 -30.498 1.00 92.50 90 GLN A CA 1
ATOM 717 C C . GLN A 1 90 ? 17.361 -8.457 -31.554 1.00 92.50 90 GLN A C 1
ATOM 719 O O . GLN A 1 90 ? 17.854 -8.785 -32.630 1.00 92.50 90 GLN A O 1
ATOM 724 N N . SER A 1 91 ? 17.117 -7.187 -31.239 1.00 90.69 91 SER A N 1
ATOM 725 C CA . SER A 1 91 ? 17.403 -6.067 -32.136 1.00 90.69 91 SER A CA 1
ATOM 726 C C . SER A 1 91 ? 18.899 -5.935 -32.408 1.00 90.69 91 SER A C 1
ATOM 728 O O . SER A 1 91 ? 19.284 -5.705 -33.547 1.00 90.69 91 SER A O 1
ATOM 730 N N . ALA A 1 92 ? 19.748 -6.147 -31.397 1.00 91.88 92 ALA A N 1
ATOM 731 C CA . ALA A 1 92 ? 21.201 -6.113 -31.557 1.00 91.88 92 ALA A CA 1
ATOM 732 C C . ALA A 1 92 ? 21.748 -7.287 -32.389 1.00 91.88 92 ALA A C 1
ATOM 734 O O . ALA A 1 92 ? 22.751 -7.139 -33.085 1.00 91.88 92 ALA A O 1
ATOM 735 N N . LEU A 1 93 ? 21.116 -8.462 -32.306 1.00 93.06 93 LEU A N 1
ATOM 736 C CA . LEU A 1 93 ? 21.575 -9.674 -32.990 1.00 93.06 93 LEU A CA 1
ATOM 737 C C . LEU A 1 93 ? 20.972 -9.859 -34.386 1.00 93.06 93 LEU A C 1
ATOM 739 O O . LEU A 1 93 ? 21.548 -10.562 -35.219 1.00 93.06 93 LEU A O 1
ATOM 743 N N . SER A 1 94 ? 19.802 -9.282 -34.648 1.00 87.44 94 SER A N 1
ATOM 744 C CA . SER A 1 94 ? 19.105 -9.468 -35.916 1.00 87.44 94 SER A CA 1
ATOM 745 C C . SER A 1 94 ? 19.508 -8.412 -36.948 1.00 87.44 94 SER A C 1
ATOM 747 O O . SER A 1 94 ? 19.818 -7.269 -36.628 1.00 87.44 94 SER A O 1
ATOM 749 N N . LYS A 1 95 ? 19.481 -8.798 -38.226 1.00 84.31 95 LYS A N 1
ATOM 750 C CA . LYS A 1 95 ? 19.711 -7.885 -39.360 1.00 84.31 95 LYS A CA 1
ATOM 751 C C . LYS A 1 95 ? 18.427 -7.209 -39.852 1.00 84.31 95 LYS A C 1
ATOM 753 O O . LYS A 1 95 ? 18.467 -6.460 -40.822 1.00 84.31 95 LYS A O 1
ATOM 758 N N . SER A 1 96 ? 17.291 -7.516 -39.233 1.00 84.56 96 SER A N 1
ATOM 759 C CA . SER A 1 96 ? 15.967 -7.063 -39.650 1.00 84.56 96 SER A CA 1
ATOM 760 C C . SER A 1 96 ? 15.306 -6.306 -38.503 1.00 84.56 96 SER A C 1
ATOM 762 O O . SER A 1 96 ? 15.542 -6.644 -37.351 1.00 84.56 96 SER A O 1
ATOM 764 N N . PRO A 1 97 ? 14.476 -5.293 -38.779 1.00 79.81 97 PRO A N 1
ATOM 765 C CA . PRO A 1 97 ? 13.793 -4.567 -37.719 1.00 79.81 97 PRO A CA 1
ATOM 766 C C . PRO A 1 97 ? 12.889 -5.517 -36.922 1.00 79.81 97 PRO A C 1
ATOM 768 O O . PRO A 1 97 ? 11.984 -6.146 -37.473 1.00 79.81 97 PRO A O 1
ATOM 771 N N . VAL A 1 98 ? 13.161 -5.627 -35.622 1.00 88.56 98 VAL A N 1
ATOM 772 C CA . VAL A 1 98 ? 12.344 -6.388 -34.672 1.00 88.56 98 VAL A CA 1
ATOM 773 C C . VAL A 1 98 ? 11.198 -5.484 -34.212 1.00 88.56 98 VAL A C 1
ATOM 775 O O . VAL A 1 98 ? 11.432 -4.304 -33.945 1.00 88.56 98 VAL A O 1
ATOM 778 N N . PRO A 1 99 ? 9.953 -5.982 -34.122 1.00 86.69 99 PRO A N 1
ATOM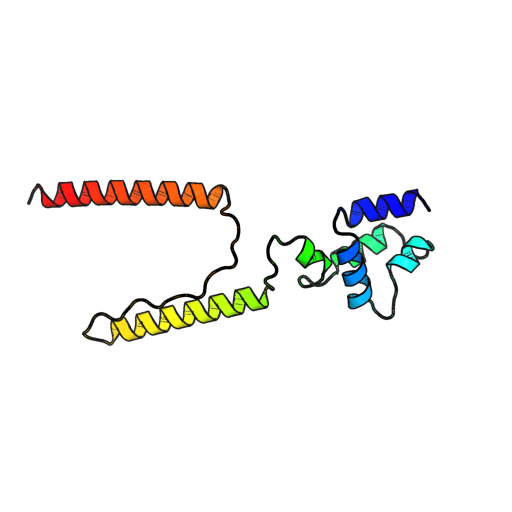 779 C CA . PRO A 1 99 ? 8.849 -5.188 -33.600 1.00 86.69 99 PRO A CA 1
ATOM 780 C C . PRO A 1 99 ? 9.067 -4.852 -32.120 1.00 86.69 99 PRO A C 1
ATOM 782 O O . PRO A 1 99 ? 9.489 -5.702 -31.331 1.00 86.69 99 PRO A O 1
ATOM 785 N N . LYS A 1 100 ? 8.750 -3.609 -31.738 1.00 88.06 100 LYS A N 1
ATOM 786 C CA . LYS A 1 100 ? 8.808 -3.160 -30.342 1.00 88.06 100 LYS A CA 1
ATOM 787 C C . LYS A 1 100 ? 7.844 -4.002 -29.488 1.00 88.06 100 LYS A C 1
ATOM 789 O O . LYS A 1 100 ? 6.726 -4.263 -29.936 1.00 88.06 100 LYS A O 1
ATOM 794 N N . PRO A 1 101 ? 8.246 -4.433 -28.281 1.00 87.50 101 PRO A N 1
ATOM 795 C CA . PRO A 1 101 ? 7.400 -5.257 -27.439 1.00 87.50 101 PRO A CA 1
ATOM 796 C C . PRO A 1 101 ? 6.202 -4.460 -26.934 1.00 87.50 101 PRO A C 1
ATOM 798 O O . PRO A 1 101 ? 6.343 -3.315 -26.502 1.00 87.50 101 PRO A O 1
ATOM 801 N N . ASP A 1 102 ? 5.047 -5.115 -26.942 1.00 87.88 102 ASP A N 1
ATOM 802 C CA . ASP A 1 102 ? 3.851 -4.630 -26.266 1.00 87.88 102 ASP A CA 1
ATOM 803 C C . ASP A 1 102 ? 3.974 -4.880 -24.755 1.00 87.88 102 ASP A C 1
ATOM 805 O O . ASP A 1 102 ? 4.326 -5.989 -24.321 1.00 87.88 102 ASP A O 1
ATOM 809 N N . LEU A 1 103 ? 3.750 -3.828 -23.967 1.00 86.00 103 LEU A N 1
ATOM 810 C CA . LEU A 1 103 ? 3.899 -3.839 -22.513 1.00 86.00 103 LEU A CA 1
ATOM 811 C C . LEU A 1 103 ? 2.531 -3.999 -21.857 1.00 86.00 103 LEU A C 1
ATOM 813 O O . LEU A 1 103 ? 1.525 -3.505 -22.354 1.00 86.00 103 LEU A O 1
ATOM 817 N N . LEU A 1 104 ? 2.497 -4.670 -20.705 1.00 82.25 104 LEU A N 1
ATOM 818 C CA . LEU A 1 104 ? 1.246 -4.835 -19.971 1.00 82.25 104 LEU A CA 1
ATOM 819 C C . LEU A 1 104 ? 0.702 -3.465 -19.522 1.00 82.25 104 LEU A C 1
ATOM 821 O O . LEU A 1 104 ? 1.485 -2.628 -19.042 1.00 82.25 104 LEU A O 1
ATOM 825 N N . PRO A 1 105 ? -0.619 -3.237 -19.638 1.00 72.38 105 PRO A N 1
ATOM 826 C CA . PRO A 1 105 ? -1.232 -1.973 -19.255 1.00 72.38 105 PRO A CA 1
ATOM 827 C C . PRO A 1 105 ? -1.019 -1.688 -17.765 1.00 72.38 105 PRO A C 1
ATOM 829 O O . PRO A 1 105 ? -0.977 -2.604 -16.941 1.00 72.38 105 PRO A O 1
ATOM 832 N N . ALA A 1 106 ? -0.858 -0.406 -17.433 1.00 70.25 106 ALA A N 1
ATOM 833 C CA . ALA A 1 106 ? -0.855 0.055 -16.049 1.00 70.25 106 ALA A CA 1
ATOM 834 C C . ALA A 1 106 ? -2.285 0.068 -15.515 1.00 70.25 106 ALA A C 1
ATOM 836 O O . ALA A 1 106 ? -3.203 0.322 -16.301 1.00 70.25 106 ALA A O 1
ATOM 837 N N . PRO A 1 107 ? -2.503 -0.126 -14.203 1.00 67.12 107 PRO A N 1
ATOM 838 C CA . PRO A 1 107 ? -3.727 0.380 -13.607 1.00 67.12 107 PRO A CA 1
ATOM 839 C C . PRO A 1 107 ? -3.783 1.892 -13.847 1.00 67.12 107 PRO A C 1
ATOM 841 O O . PRO A 1 107 ? -2.752 2.569 -13.843 1.00 67.12 107 PRO A O 1
ATOM 844 N N . VAL A 1 108 ? -4.984 2.399 -14.116 1.00 60.59 108 VAL A N 1
ATOM 845 C CA . VAL A 1 108 ? -5.211 3.817 -14.398 1.00 60.59 108 VAL A CA 1
ATOM 846 C C . VAL A 1 108 ? -4.998 4.588 -13.100 1.00 60.59 108 VAL A C 1
ATOM 848 O O . VAL A 1 108 ? -5.915 4.739 -12.302 1.00 60.59 108 VAL A O 1
ATOM 851 N N . VAL A 1 109 ? -3.766 5.025 -12.872 1.00 61.03 109 VAL A N 1
ATOM 852 C CA . VAL A 1 109 ? -3.486 6.120 -11.950 1.00 61.03 109 VAL A CA 1
ATOM 853 C C . VAL A 1 109 ? -3.918 7.367 -12.709 1.00 61.03 109 VAL A C 1
ATOM 855 O O . VAL A 1 109 ? -3.481 7.565 -13.846 1.00 61.03 109 VAL A O 1
ATOM 858 N N . ALA A 1 110 ? -4.859 8.136 -12.155 1.00 57.94 110 ALA A N 1
ATOM 859 C CA . ALA A 1 110 ? -5.183 9.434 -12.733 1.00 57.94 110 ALA A CA 1
ATOM 860 C C . ALA A 1 110 ? -3.864 10.215 -12.862 1.00 57.94 110 ALA A C 1
ATOM 862 O O . ALA A 1 110 ? -3.098 10.206 -11.894 1.00 57.94 110 ALA A O 1
ATOM 863 N N . PRO A 1 111 ? -3.559 10.794 -14.036 1.00 57.00 111 PRO A N 1
ATOM 864 C CA . PRO A 1 111 ? -2.325 11.545 -14.203 1.00 57.00 111 PRO A CA 1
ATOM 865 C C . PRO A 1 111 ? -2.253 12.600 -13.102 1.00 57.00 111 PRO A C 1
ATOM 867 O O . PRO A 1 111 ? -3.233 13.297 -12.830 1.00 57.00 111 PRO A O 1
ATOM 870 N N . SER A 1 112 ? -1.121 12.640 -12.408 1.00 61.12 112 SER A N 1
ATOM 871 C CA . SER A 1 112 ? -0.859 13.700 -11.447 1.00 61.12 112 SER A CA 1
ATOM 872 C C . SER A 1 112 ? -0.617 15.015 -12.194 1.00 61.12 112 SER A C 1
ATOM 874 O O . SER A 1 112 ? -0.281 15.012 -13.378 1.00 61.12 112 SER A O 1
ATOM 876 N N . GLU A 1 113 ? -0.749 16.151 -11.508 1.00 64.38 113 GLU A N 1
ATOM 877 C CA . GLU A 1 113 ? -0.412 17.458 -12.098 1.00 64.38 113 GLU A CA 1
ATOM 878 C C . GLU A 1 113 ? 1.049 17.504 -12.601 1.00 64.38 113 GLU A C 1
ATOM 880 O O . GLU A 1 113 ? 1.349 18.190 -13.576 1.00 64.38 113 GLU A O 1
ATOM 885 N N . GLU A 1 114 ? 1.954 16.733 -11.980 1.00 65.56 114 GLU A N 1
ATOM 886 C CA . GLU A 1 114 ? 3.341 16.567 -12.439 1.00 65.56 114 GLU A CA 1
ATOM 887 C C . GLU A 1 114 ? 3.426 15.785 -13.760 1.00 65.56 114 GLU A C 1
ATOM 889 O O . GLU A 1 114 ? 4.172 16.185 -14.654 1.00 65.56 114 GLU A O 1
ATOM 894 N N . ASP A 1 115 ? 2.623 14.729 -13.935 1.00 68.56 115 ASP A N 1
ATOM 895 C CA . ASP A 1 115 ? 2.598 13.940 -15.177 1.00 68.56 115 ASP A CA 1
ATOM 896 C C . ASP A 1 115 ? 2.091 14.764 -16.375 1.00 68.56 115 ASP A C 1
ATOM 898 O O . ASP A 1 115 ? 2.556 14.591 -17.505 1.00 68.56 115 ASP A O 1
ATOM 902 N N . GLU A 1 116 ? 1.138 15.673 -16.141 1.00 72.12 116 GLU A N 1
ATOM 903 C CA . GLU A 1 116 ? 0.633 16.593 -17.167 1.00 72.12 116 GLU A CA 1
ATOM 904 C C . GLU A 1 116 ? 1.695 17.630 -17.564 1.00 72.12 116 GLU A C 1
ATOM 906 O O . GLU A 1 116 ? 1.926 17.855 -18.756 1.00 72.12 116 GLU A O 1
ATOM 911 N N . ALA A 1 117 ? 2.398 18.202 -16.583 1.00 73.19 117 ALA A N 1
ATOM 912 C CA . ALA A 1 117 ? 3.481 19.154 -16.824 1.00 73.19 117 ALA A CA 1
ATOM 913 C C . ALA A 1 117 ? 4.656 18.522 -17.598 1.00 73.19 117 ALA A C 1
ATOM 915 O O . ALA A 1 117 ? 5.192 19.130 -18.531 1.00 73.19 117 ALA A O 1
ATOM 916 N N . ASP A 1 118 ? 5.025 17.283 -17.269 1.00 78.81 118 ASP A N 1
ATOM 917 C CA . ASP A 1 118 ? 6.068 16.538 -17.980 1.00 78.81 118 ASP A CA 1
ATOM 918 C C . ASP A 1 118 ? 5.662 16.215 -19.427 1.00 78.81 118 ASP A C 1
ATOM 920 O O . ASP A 1 118 ? 6.488 16.287 -20.347 1.00 78.81 118 ASP A O 1
ATOM 924 N N . ALA A 1 119 ? 4.382 15.907 -19.666 1.00 79.31 119 ALA A N 1
ATOM 925 C CA . ALA A 1 119 ? 3.858 15.688 -21.011 1.00 79.31 119 ALA A CA 1
ATOM 926 C C . ALA A 1 119 ? 3.913 16.966 -21.868 1.00 79.31 119 ALA A C 1
ATOM 928 O O . ALA A 1 119 ? 4.304 16.906 -23.040 1.00 79.31 119 ALA A O 1
ATOM 929 N N . GLU A 1 120 ? 3.581 18.125 -21.291 1.00 80.94 120 GLU A N 1
ATOM 930 C CA . GLU A 1 120 ? 3.711 19.424 -21.960 1.00 80.94 120 GLU A CA 1
ATOM 931 C C . GLU A 1 120 ? 5.172 19.756 -22.285 1.00 80.94 120 GLU A C 1
ATOM 933 O O . GLU A 1 120 ? 5.481 20.185 -23.402 1.00 80.94 120 GLU A O 1
ATOM 938 N N . TYR A 1 121 ? 6.088 19.507 -21.347 1.00 81.31 121 TYR A N 1
ATOM 939 C CA . TYR A 1 121 ? 7.519 19.732 -21.545 1.00 81.31 121 TYR A CA 1
ATOM 940 C C . TYR A 1 121 ? 8.099 18.848 -22.662 1.00 81.31 121 TYR A C 1
ATOM 942 O O . TYR A 1 121 ? 8.834 19.327 -23.532 1.00 81.31 121 TYR A O 1
ATOM 950 N N . LEU A 1 122 ? 7.724 17.565 -22.699 1.00 84.38 122 LEU A N 1
ATOM 951 C CA . LEU A 1 122 ? 8.123 16.645 -23.767 1.00 84.38 122 LEU A CA 1
ATOM 952 C C . LEU A 1 122 ? 7.573 17.068 -25.134 1.00 84.38 122 LEU A C 1
ATOM 954 O O . LEU A 1 122 ? 8.287 16.969 -26.136 1.00 84.38 122 LEU A O 1
ATOM 958 N N . ALA A 1 123 ? 6.334 17.561 -25.191 1.00 86.62 123 ALA A N 1
ATOM 959 C CA . ALA A 1 123 ? 5.746 18.074 -26.424 1.00 86.62 123 ALA A CA 1
ATOM 960 C C . ALA A 1 123 ? 6.502 19.310 -26.946 1.00 86.62 123 ALA A C 1
ATOM 962 O O . ALA A 1 123 ? 6.755 19.417 -28.149 1.00 86.62 123 ALA A O 1
ATOM 963 N N . GLN A 1 124 ? 6.925 20.209 -26.050 1.00 85.12 124 GLN A N 1
ATOM 964 C CA . GLN A 1 124 ? 7.745 21.373 -26.403 1.00 85.12 124 GLN A CA 1
ATOM 965 C C . GLN A 1 124 ? 9.124 20.959 -26.932 1.00 85.12 124 GLN A C 1
ATOM 967 O O . GLN A 1 124 ? 9.513 21.405 -28.010 1.00 85.12 124 GLN A O 1
ATOM 972 N N . GLN A 1 125 ? 9.825 20.040 -26.256 1.00 83.25 125 GLN A N 1
ATOM 973 C CA . GLN A 1 125 ? 11.118 19.538 -26.740 1.00 83.25 125 GLN A CA 1
ATOM 974 C C . GLN A 1 125 ? 11.018 18.879 -28.121 1.00 83.25 125 GLN A C 1
ATOM 976 O O . GLN A 1 125 ? 11.897 19.067 -28.963 1.00 83.25 125 GLN A O 1
ATOM 981 N N . GLN A 1 126 ? 9.960 18.105 -28.378 1.00 83.25 126 GLN A N 1
ATOM 982 C CA . GLN A 1 126 ? 9.746 17.484 -29.687 1.00 83.25 126 GLN A CA 1
ATOM 983 C C . GLN A 1 126 ? 9.517 18.532 -30.779 1.00 83.25 126 GLN A C 1
ATOM 985 O O . GLN A 1 126 ? 10.063 18.400 -31.874 1.00 83.25 126 GLN A O 1
ATOM 990 N N . ALA A 1 127 ? 8.765 19.593 -30.476 1.00 83.94 127 ALA A N 1
ATOM 991 C CA . ALA A 1 127 ? 8.555 20.699 -31.402 1.00 83.94 127 ALA A CA 1
ATOM 992 C C . ALA A 1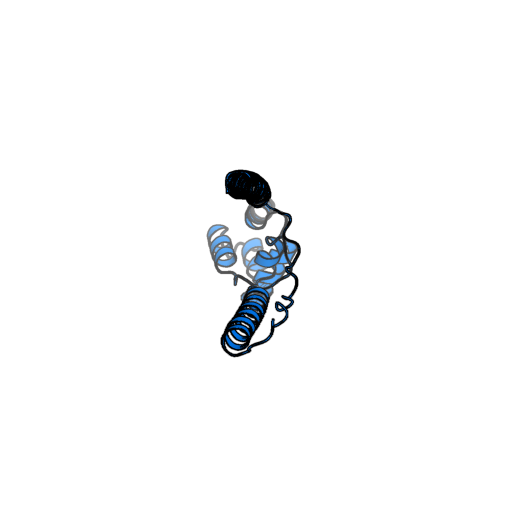 127 ? 9.862 21.458 -31.702 1.00 83.94 127 ALA A C 1
ATOM 994 O O . ALA A 1 127 ? 10.134 21.771 -32.861 1.00 83.94 127 ALA A O 1
ATOM 995 N N . GLU A 1 128 ? 10.696 21.710 -30.691 1.00 83.06 128 GLU A N 1
ATOM 996 C CA . GLU A 1 128 ? 12.006 22.353 -30.862 1.00 83.06 128 GLU A CA 1
ATOM 997 C C . GLU A 1 128 ? 12.975 21.481 -31.673 1.00 83.06 128 GLU A C 1
ATOM 999 O O . GLU A 1 128 ? 13.600 21.957 -32.621 1.00 83.06 128 GLU A O 1
ATOM 1004 N N . MET A 1 129 ? 13.056 20.185 -31.362 1.00 78.38 129 MET A N 1
ATOM 1005 C CA . MET A 1 129 ? 13.860 19.215 -32.114 1.00 78.38 129 MET A CA 1
ATOM 1006 C C . MET A 1 129 ? 13.440 19.136 -33.584 1.00 78.38 129 MET A C 1
ATOM 1008 O O . MET A 1 129 ? 14.302 19.063 -34.461 1.00 78.38 129 MET A O 1
ATOM 1012 N N . GLN A 1 130 ? 12.135 19.178 -33.862 1.00 80.19 130 GLN A N 1
ATOM 1013 C CA . GLN A 1 130 ? 11.613 19.162 -35.225 1.00 80.19 130 GLN A CA 1
ATOM 1014 C C . GLN A 1 130 ? 12.009 20.431 -35.990 1.00 80.19 130 GLN A C 1
ATOM 1016 O O . GLN A 1 130 ? 12.462 20.339 -37.126 1.00 80.19 130 GLN A O 1
ATOM 1021 N N . GLN A 1 131 ? 11.939 21.605 -35.355 1.00 79.25 131 GLN A N 1
ATOM 1022 C CA . GLN A 1 131 ? 12.392 22.861 -35.965 1.00 79.25 131 GLN A CA 1
ATOM 1023 C C . GLN A 1 131 ? 13.899 22.865 -36.246 1.00 79.25 131 GLN A C 1
ATOM 1025 O O . GLN A 1 131 ? 14.334 23.340 -37.297 1.00 79.25 131 GLN A O 1
ATOM 1030 N N . VAL A 1 132 ? 14.706 22.322 -35.330 1.00 76.31 132 VAL A N 1
ATOM 1031 C CA . VAL A 1 132 ? 16.156 22.179 -35.526 1.00 76.31 132 VAL A CA 1
ATOM 1032 C C . VAL A 1 132 ? 16.455 21.210 -36.668 1.00 76.31 132 VAL A C 1
ATOM 1034 O O . VAL A 1 132 ? 17.315 21.507 -37.495 1.00 76.31 132 VAL A O 1
ATOM 1037 N N . ALA A 1 133 ? 15.737 20.087 -36.752 1.00 70.94 133 ALA A N 1
ATOM 1038 C CA . ALA A 1 133 ? 15.865 19.143 -37.857 1.00 70.94 133 ALA A CA 1
ATOM 1039 C C . ALA A 1 133 ? 15.509 19.811 -39.195 1.00 70.94 133 ALA A C 1
ATOM 1041 O O . ALA A 1 133 ? 16.331 19.820 -40.110 1.00 70.94 133 ALA A O 1
ATOM 1042 N N . ASP A 1 134 ? 14.341 20.445 -39.288 1.00 73.00 134 ASP A N 1
ATOM 1043 C CA . ASP A 1 134 ? 13.865 21.101 -40.509 1.00 73.00 134 ASP A CA 1
ATOM 1044 C C . ASP A 1 134 ? 14.809 22.239 -40.953 1.00 73.00 134 ASP A C 1
ATOM 1046 O O . ASP A 1 134 ? 15.110 22.381 -42.139 1.00 73.00 134 ASP A O 1
ATOM 1050 N N . GLY A 1 135 ? 15.356 23.009 -40.005 1.00 72.69 135 GLY A N 1
ATOM 1051 C CA . GLY A 1 135 ? 16.351 24.051 -40.273 1.00 72.69 135 GLY A CA 1
ATOM 1052 C C . GLY A 1 135 ? 17.733 23.517 -40.674 1.00 72.69 135 GLY A C 1
ATOM 1053 O O . GLY A 1 135 ? 18.433 24.154 -41.464 1.00 72.69 135 GLY A O 1
ATOM 1054 N N . TRP A 1 136 ? 18.132 22.346 -40.171 1.00 57.62 136 TRP A N 1
ATOM 1055 C CA . TRP A 1 136 ? 19.392 21.687 -40.529 1.00 57.62 136 TRP A CA 1
ATOM 1056 C C . TRP A 1 136 ? 19.338 21.048 -41.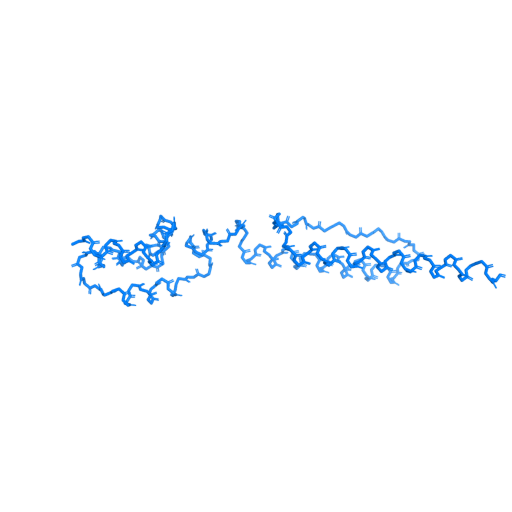926 1.00 57.62 136 TRP A C 1
ATOM 1058 O O . TRP A 1 136 ? 20.330 21.089 -42.654 1.00 57.62 136 TRP A O 1
ATOM 1068 N N . PHE A 1 137 ? 18.177 20.523 -42.335 1.00 54.72 137 PHE A N 1
ATOM 1069 C CA . PHE A 1 137 ? 17.954 19.977 -43.682 1.00 54.72 137 PHE A CA 1
ATOM 1070 C C . PHE A 1 137 ? 17.674 21.044 -44.755 1.00 54.72 137 PHE A C 1
ATOM 1072 O O . PHE A 1 137 ? 17.786 20.739 -45.937 1.00 54.72 137 PHE A O 1
ATOM 1079 N N . ALA A 1 138 ? 17.335 22.282 -44.381 1.00 57.78 138 ALA A N 1
ATOM 1080 C CA . ALA A 1 138 ? 17.126 23.384 -45.329 1.00 57.78 138 ALA A CA 1
ATOM 1081 C C . ALA A 1 138 ? 18.419 24.126 -45.738 1.00 57.78 138 ALA A C 1
ATOM 1083 O O . ALA A 1 138 ? 18.402 24.883 -46.707 1.00 57.78 138 ALA A O 1
ATOM 1084 N N . ASN A 1 139 ? 19.523 23.935 -45.003 1.00 51.97 139 ASN A N 1
ATOM 1085 C CA . ASN A 1 139 ? 20.799 24.647 -45.190 1.00 51.97 139 ASN A CA 1
ATOM 1086 C C . ASN A 1 139 ? 21.953 23.767 -45.723 1.00 51.97 139 ASN A C 1
ATOM 1088 O O . ASN A 1 139 ? 23.092 24.236 -45.769 1.00 51.97 139 ASN A O 1
ATOM 1092 N N . ASN A 1 140 ? 21.673 22.526 -46.132 1.00 45.75 140 ASN A N 1
ATOM 1093 C CA . ASN A 1 140 ? 22.588 21.623 -46.851 1.00 45.75 140 ASN A CA 1
ATOM 1094 C C . ASN A 1 140 ? 21.975 21.214 -48.193 1.00 45.75 140 ASN A C 1
ATOM 1096 O O . ASN A 1 140 ? 22.761 20.898 -49.115 1.00 45.75 140 ASN A O 1
#

Radius of gyration: 25.77 Å; chains: 1; bounding box: 41×39×75 Å

Sequence (140 aa):
MQVRAEAMLQLLGDHQGPGDAALQSTYAPRDPLAEYLQGRISTRQLRVLVEGLPTDSAFHRAHRDTDWRDSDWINRDSNSILRVLLYTVQSALSKSPVPKPDLLPAPVVAPSEEDEADAEYLAQQQAEMQQVADGWFANN